Protein AF-A0A2H0QKL6-F1 (afdb_monomer_lite)

Sequence (98 aa):
MKYLFLFLIFASFSSCKQEPASQEDCENWSMLSFQGKPFEARRFKDECSSFQLKYSHSICQKALQELMMKGDLELIQKKFGEPISGCFTSDDLKRFQK

Radius of gyration: 21.63 Å; chains: 1; bounding box: 31×27×78 Å

pLDDT: mean 87.62, std 17.64, range [45.97, 98.5]

Structure (mmCIF, N/CA/C/O backbone):
data_AF-A0A2H0QKL6-F1
#
_entry.id   AF-A0A2H0QKL6-F1
#
loop_
_atom_site.group_PDB
_atom_site.id
_atom_site.type_symbol
_atom_site.label_atom_id
_atom_site.label_alt_id
_atom_site.label_comp_id
_atom_site.label_asym_id
_atom_site.label_entity_id
_atom_site.label_seq_id
_atom_site.pdbx_PDB_ins_code
_atom_site.Cartn_x
_atom_site.Cartn_y
_atom_site.Cartn_z
_atom_site.occupancy
_atom_site.B_iso_or_equiv
_atom_site.auth_seq_id
_atom_site.auth_comp_id
_atom_site.auth_asym_id
_atom_site.auth_atom_id
_atom_site.pdbx_PDB_model_num
ATOM 1 N N . MET A 1 1 ? 9.921 18.351 -62.590 1.00 45.97 1 MET A N 1
ATOM 2 C CA . MET A 1 1 ? 10.348 18.715 -61.221 1.00 45.97 1 MET A CA 1
ATOM 3 C C . MET A 1 1 ? 9.367 18.108 -60.221 1.00 45.97 1 MET A C 1
ATOM 5 O O . MET A 1 1 ? 8.416 18.762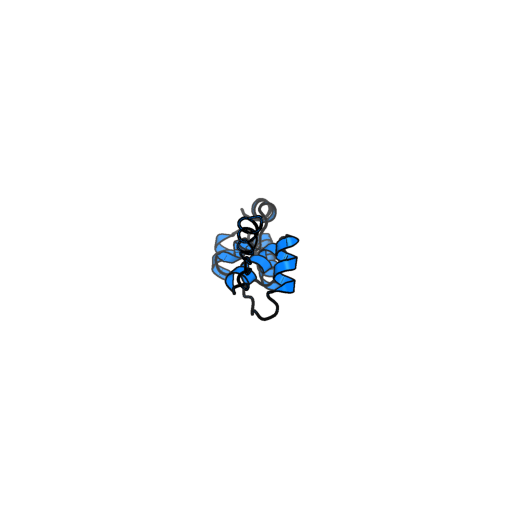 -59.827 1.00 45.97 1 MET A O 1
ATOM 9 N N . LYS A 1 2 ? 9.509 16.809 -59.922 1.00 47.84 2 LYS A N 1
ATOM 10 C CA . LYS A 1 2 ? 8.466 15.984 -59.270 1.00 47.84 2 LYS A CA 1
ATOM 11 C C . LYS A 1 2 ? 8.909 1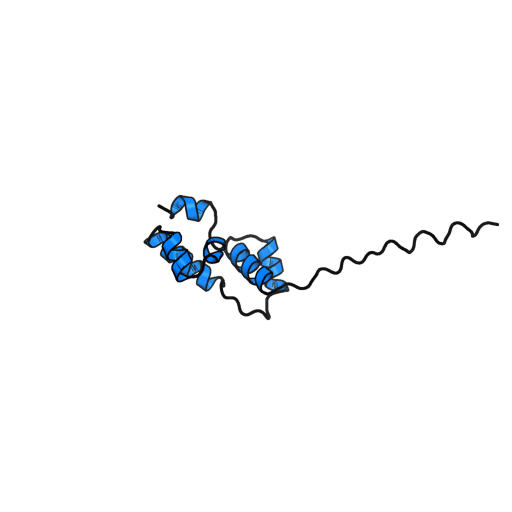5.368 -57.931 1.00 47.84 2 LYS A C 1
ATOM 13 O O . LYS A 1 2 ? 8.235 14.488 -57.420 1.00 47.84 2 LYS A O 1
ATOM 18 N N . TYR A 1 3 ? 10.028 15.832 -57.371 1.00 51.06 3 TYR A N 1
ATOM 19 C CA . TYR A 1 3 ? 10.673 15.219 -56.199 1.00 51.06 3 TYR A CA 1
ATOM 20 C C . TYR A 1 3 ? 10.858 16.178 -55.014 1.00 51.06 3 TYR A C 1
ATOM 22 O O . TYR A 1 3 ? 11.624 15.881 -54.108 1.00 51.06 3 TYR A O 1
ATOM 30 N N . LEU A 1 4 ? 10.170 17.325 -54.994 1.00 47.50 4 LEU A N 1
ATOM 31 C CA . LEU A 1 4 ? 10.300 18.291 -53.892 1.00 47.50 4 LEU A CA 1
ATOM 32 C C . LEU A 1 4 ? 9.317 18.040 -52.730 1.00 47.50 4 LEU A C 1
ATOM 34 O O . LEU A 1 4 ? 9.377 18.731 -51.724 1.00 47.50 4 LEU A O 1
ATOM 38 N N . PHE A 1 5 ? 8.410 17.064 -52.849 1.00 48.72 5 PHE A N 1
ATOM 39 C CA . PHE A 1 5 ? 7.323 16.850 -51.879 1.00 48.72 5 PHE A CA 1
ATOM 40 C C . PHE A 1 5 ? 7.489 15.595 -51.001 1.00 48.72 5 PHE A C 1
ATOM 42 O O . PHE A 1 5 ? 6.574 15.219 -50.278 1.00 48.72 5 PHE A O 1
ATOM 49 N N . LEU A 1 6 ? 8.646 14.926 -51.062 1.00 48.03 6 LEU A N 1
ATOM 50 C CA . LEU A 1 6 ? 8.850 13.585 -50.490 1.00 48.03 6 LEU A CA 1
ATOM 51 C C . LEU A 1 6 ? 9.803 13.551 -49.280 1.00 48.03 6 LEU A C 1
ATOM 53 O O . LEU A 1 6 ? 10.329 12.496 -48.950 1.00 48.03 6 LEU A O 1
ATOM 57 N N . PHE A 1 7 ? 10.022 14.689 -48.610 1.00 48.03 7 PHE A N 1
ATOM 58 C CA . PHE A 1 7 ? 10.960 14.794 -47.477 1.00 48.03 7 PHE A CA 1
ATOM 59 C C . PHE A 1 7 ? 10.329 15.229 -46.139 1.00 48.03 7 PHE A C 1
ATOM 61 O O . PHE A 1 7 ? 11.048 15.444 -45.170 1.00 48.03 7 PHE A O 1
ATOM 68 N N . LEU A 1 8 ? 8.997 15.340 -46.049 1.00 49.00 8 LEU A N 1
ATOM 69 C CA . LEU A 1 8 ? 8.305 15.891 -44.867 1.00 49.00 8 LEU A CA 1
ATOM 70 C C . LEU A 1 8 ? 7.597 14.859 -43.967 1.00 49.00 8 LEU A C 1
ATOM 72 O O . LEU A 1 8 ? 6.945 15.251 -43.007 1.00 49.00 8 LEU A O 1
ATOM 76 N N . ILE A 1 9 ? 7.719 13.553 -44.233 1.00 53.19 9 ILE A N 1
ATOM 77 C CA . ILE A 1 9 ? 6.942 12.517 -43.511 1.00 53.19 9 ILE A CA 1
ATOM 78 C C . ILE A 1 9 ? 7.782 11.751 -42.462 1.00 53.19 9 ILE A C 1
ATOM 80 O O . ILE A 1 9 ? 7.237 11.011 -41.652 1.00 53.19 9 ILE A O 1
ATOM 84 N N . PHE A 1 10 ? 9.103 11.950 -42.397 1.00 49.72 10 PHE A N 1
ATOM 85 C CA . PHE A 1 10 ? 9.979 11.121 -41.548 1.00 49.72 10 PHE A CA 1
ATOM 86 C C . PHE A 1 10 ? 10.258 11.657 -40.129 1.00 49.72 10 PHE A C 1
ATOM 88 O O . PHE A 1 10 ? 10.977 11.011 -39.372 1.00 49.72 10 PHE A O 1
ATOM 95 N N . ALA A 1 11 ? 9.707 12.812 -39.742 1.00 52.25 11 ALA A N 1
ATOM 96 C CA . ALA A 1 11 ? 10.081 13.492 -38.493 1.00 52.25 11 ALA A CA 1
ATOM 97 C C . ALA A 1 11 ? 9.142 13.240 -37.292 1.00 52.25 11 ALA A C 1
ATOM 99 O O . ALA A 1 11 ? 9.343 13.836 -36.238 1.00 52.25 11 ALA A O 1
ATOM 100 N N . SER A 1 12 ? 8.141 12.361 -37.409 1.00 49.41 12 SER A N 1
ATOM 101 C CA . SER A 1 12 ? 7.082 12.217 -36.391 1.00 49.41 12 SER A CA 1
ATOM 102 C C . SER A 1 12 ? 7.133 10.910 -35.594 1.00 49.41 12 SER A C 1
ATOM 104 O O . SER A 1 12 ? 6.104 10.463 -35.095 1.00 49.41 12 SER A O 1
ATOM 106 N N . PHE A 1 13 ? 8.299 10.277 -35.448 1.00 52.31 13 PHE A N 1
ATOM 107 C CA . PHE A 1 13 ? 8.483 9.215 -34.450 1.00 52.31 13 PHE A CA 1
ATOM 108 C C . PHE A 1 13 ? 9.108 9.804 -33.186 1.00 52.31 13 PHE A C 1
ATOM 110 O O . PHE A 1 13 ? 10.236 9.482 -32.812 1.00 52.31 13 PHE A O 1
ATOM 117 N N . SER A 1 14 ? 8.361 10.683 -32.517 1.00 51.53 14 SER A N 1
ATOM 118 C CA . SER A 1 14 ? 8.609 11.012 -31.115 1.00 51.53 14 SER A CA 1
ATOM 119 C C . SER A 1 14 ? 8.364 9.740 -30.307 1.00 51.53 14 SER A C 1
ATOM 121 O O . SER A 1 14 ? 7.243 9.452 -29.894 1.00 51.53 14 SER A O 1
ATOM 123 N N . SER A 1 15 ? 9.404 8.919 -30.168 1.00 49.19 15 SER A N 1
ATOM 124 C CA . SER A 1 15 ? 9.400 7.754 -29.296 1.00 49.19 15 SER A CA 1
ATOM 125 C C . SER A 1 15 ? 9.174 8.251 -27.871 1.00 49.19 15 SER A C 1
ATOM 127 O O . SER A 1 15 ? 10.090 8.777 -27.238 1.00 49.19 15 SER A O 1
ATOM 129 N N . CYS A 1 16 ? 7.933 8.147 -27.391 1.00 54.06 16 CYS A N 1
ATOM 130 C CA . CYS A 1 16 ? 7.613 8.255 -25.975 1.00 54.06 16 CYS A CA 1
ATOM 131 C C . CYS A 1 16 ? 8.338 7.103 -25.272 1.00 54.06 16 CYS A C 1
ATOM 133 O O . CYS A 1 16 ? 7.796 6.007 -25.134 1.00 54.06 16 CYS A O 1
ATOM 135 N N . LYS A 1 17 ? 9.595 7.322 -24.873 1.00 60.75 17 LYS A N 1
ATOM 136 C CA . LYS A 1 17 ? 10.260 6.438 -23.920 1.00 60.75 17 LYS A CA 1
ATOM 137 C C . LYS A 1 17 ? 9.470 6.547 -22.624 1.00 60.75 17 LYS A C 1
ATOM 139 O O . LYS A 1 17 ? 9.450 7.608 -22.011 1.00 60.75 17 LYS A O 1
ATOM 144 N N . GLN A 1 18 ? 8.773 5.476 -22.261 1.00 67.31 18 GLN A N 1
ATOM 145 C CA . GLN A 1 18 ? 8.220 5.349 -20.922 1.00 67.31 18 GLN A CA 1
ATOM 146 C C . GLN A 1 18 ? 9.393 5.396 -19.947 1.00 67.31 18 GLN A C 1
ATOM 148 O O . GLN A 1 18 ? 10.373 4.668 -20.125 1.00 67.31 18 GLN A O 1
ATOM 153 N N . GLU A 1 19 ? 9.331 6.323 -18.996 1.00 77.56 19 GLU A N 1
ATOM 154 C CA . GLU A 1 19 ? 10.335 6.404 -17.944 1.00 77.56 19 GLU A CA 1
ATOM 155 C C . GLU A 1 19 ? 10.290 5.116 -17.109 1.00 77.56 19 GLU A C 1
ATOM 157 O O . GLU A 1 19 ? 9.210 4.545 -16.928 1.00 77.56 19 GLU A O 1
ATOM 162 N N . PRO A 1 20 ? 11.451 4.608 -16.663 1.00 85.81 20 PRO A N 1
ATOM 163 C CA . PRO A 1 20 ? 11.491 3.428 -15.812 1.00 85.81 20 PRO A CA 1
ATOM 164 C C . PRO A 1 20 ? 10.785 3.710 -14.483 1.00 85.81 20 PRO A C 1
ATOM 166 O O . PRO A 1 20 ? 10.881 4.819 -13.959 1.00 85.81 20 PRO A O 1
ATOM 169 N N . ALA A 1 21 ? 10.127 2.690 -13.928 1.00 91.62 21 ALA A N 1
ATOM 170 C CA . ALA A 1 21 ? 9.466 2.789 -12.633 1.00 91.62 21 ALA A CA 1
ATOM 171 C C . ALA A 1 21 ? 10.434 3.264 -11.538 1.00 91.62 21 ALA A C 1
ATOM 173 O O . ALA A 1 21 ? 11.552 2.751 -11.404 1.00 91.62 21 ALA A O 1
ATOM 174 N N . SER A 1 22 ? 9.998 4.239 -10.745 1.00 96.12 22 SER A N 1
ATOM 175 C CA . SER A 1 22 ? 10.709 4.673 -9.546 1.00 96.12 22 SER A CA 1
ATOM 176 C C . SER A 1 22 ? 10.337 3.809 -8.331 1.00 96.12 22 SER A C 1
ATOM 178 O O . SER A 1 22 ? 9.359 3.060 -8.347 1.00 96.12 22 SER A O 1
ATOM 180 N N . GLN A 1 23 ? 11.090 3.939 -7.231 1.00 96.69 23 GLN A N 1
ATOM 181 C CA . GLN A 1 23 ? 10.715 3.313 -5.954 1.00 96.69 23 GLN A CA 1
ATOM 182 C C . GLN A 1 23 ? 9.308 3.754 -5.521 1.00 96.69 23 GLN A C 1
ATOM 184 O O . GLN A 1 23 ? 8.528 2.925 -5.064 1.00 96.69 23 GLN A O 1
ATOM 189 N N . GLU A 1 24 ? 8.980 5.040 -5.665 1.00 96.56 24 GLU A N 1
ATOM 190 C CA . GLU A 1 24 ? 7.683 5.590 -5.264 1.00 96.56 24 GLU A CA 1
ATOM 191 C C . GLU A 1 24 ? 6.536 5.012 -6.101 1.00 96.56 24 GLU A C 1
ATOM 193 O O . GLU A 1 24 ? 5.518 4.603 -5.538 1.00 96.56 24 GLU A O 1
ATOM 198 N N . ASP A 1 25 ? 6.733 4.875 -7.417 1.00 96.88 25 ASP A N 1
ATOM 199 C CA . ASP A 1 25 ? 5.762 4.217 -8.300 1.00 96.88 25 ASP A CA 1
ATOM 200 C C . ASP A 1 25 ? 5.501 2.782 -7.848 1.00 96.88 25 ASP A C 1
ATOM 202 O O . ASP A 1 25 ? 4.352 2.353 -7.752 1.00 96.88 25 ASP A O 1
ATOM 206 N N . CYS A 1 26 ? 6.559 2.050 -7.502 1.00 97.31 26 CYS A N 1
ATOM 207 C CA . CYS A 1 26 ? 6.455 0.668 -7.056 1.00 97.31 26 CYS A CA 1
ATOM 208 C C . CYS A 1 26 ? 5.767 0.514 -5.696 1.00 97.31 26 CYS A C 1
ATOM 210 O O . CYS A 1 26 ? 4.978 -0.418 -5.519 1.00 97.31 26 CYS A O 1
ATOM 212 N N . GLU A 1 27 ? 6.009 1.423 -4.749 1.00 98.06 27 GLU A N 1
ATOM 213 C CA . GLU A 1 27 ? 5.261 1.463 -3.487 1.00 98.06 27 GLU A CA 1
ATOM 214 C C . GLU A 1 27 ? 3.771 1.715 -3.747 1.00 98.06 27 GLU A C 1
ATOM 216 O O . GLU A 1 27 ? 2.911 0.994 -3.235 1.00 98.06 27 GLU A O 1
ATOM 221 N N . ASN A 1 28 ? 3.457 2.697 -4.594 1.00 98.06 28 ASN A N 1
ATOM 222 C CA . ASN A 1 28 ? 2.082 3.044 -4.933 1.00 98.06 28 ASN A CA 1
ATOM 223 C C . ASN A 1 28 ? 1.364 1.898 -5.666 1.00 98.06 28 ASN A C 1
ATOM 225 O O . ASN A 1 28 ? 0.270 1.488 -5.274 1.00 98.06 28 ASN A O 1
ATOM 229 N N . TRP A 1 29 ? 1.986 1.318 -6.694 1.00 98.12 29 TRP A N 1
ATOM 230 C CA . TRP A 1 29 ? 1.404 0.202 -7.435 1.00 98.12 29 TRP A CA 1
ATOM 231 C C . TRP A 1 29 ? 1.273 -1.062 -6.584 1.00 98.12 29 TRP A C 1
ATOM 233 O O . TRP A 1 29 ? 0.303 -1.793 -6.765 1.00 98.12 29 TRP A O 1
ATOM 243 N N . SER A 1 30 ? 2.170 -1.304 -5.621 1.00 98.06 30 SER A N 1
ATOM 244 C CA . SER A 1 30 ? 2.014 -2.386 -4.636 1.00 98.06 30 SER A CA 1
ATOM 245 C C . SER A 1 30 ? 0.733 -2.213 -3.813 1.00 98.06 30 SER A C 1
ATOM 247 O O . SER A 1 30 ? -0.068 -3.145 -3.691 1.00 98.06 30 SER A O 1
ATOM 249 N N . MET A 1 31 ? 0.488 -1.005 -3.297 1.00 98.50 31 MET A N 1
ATOM 250 C CA . MET A 1 31 ? -0.720 -0.700 -2.523 1.00 98.50 31 MET A CA 1
ATOM 251 C C . MET A 1 31 ? -1.994 -0.795 -3.373 1.00 98.50 31 MET A C 1
ATOM 253 O O . MET A 1 31 ? -2.973 -1.417 -2.961 1.00 98.50 31 MET A O 1
ATOM 257 N N . LEU A 1 32 ? -1.978 -0.259 -4.595 1.00 98.31 32 LEU A N 1
ATOM 258 C CA . LEU A 1 32 ? -3.108 -0.350 -5.530 1.00 98.31 32 LEU A CA 1
ATOM 259 C C . LEU A 1 32 ? -3.354 -1.790 -6.000 1.00 98.31 32 LEU A C 1
ATOM 261 O O . LEU A 1 32 ? -4.503 -2.210 -6.158 1.00 98.31 32 LEU A O 1
ATOM 265 N N . SER A 1 33 ? -2.296 -2.585 -6.153 1.00 98.00 33 SER A N 1
ATOM 266 C CA . SER A 1 33 ? -2.408 -4.018 -6.409 1.00 98.00 33 SER A CA 1
ATOM 267 C C . SER A 1 33 ? -3.102 -4.735 -5.252 1.00 98.00 33 SER A C 1
ATOM 269 O O . SER A 1 33 ? -3.923 -5.614 -5.507 1.00 98.00 33 SER A O 1
ATOM 271 N N . PHE A 1 34 ? -2.810 -4.372 -3.997 1.00 98.19 34 PHE A N 1
ATOM 272 C CA . PHE A 1 34 ? -3.503 -4.922 -2.825 1.00 98.19 34 PHE A CA 1
ATOM 273 C C . PHE A 1 34 ? -4.995 -4.551 -2.814 1.00 98.19 34 PHE A C 1
ATOM 275 O O . PHE A 1 34 ? -5.829 -5.395 -2.499 1.00 98.19 34 PHE A O 1
ATOM 282 N N . GLN A 1 35 ? -5.352 -3.344 -3.262 1.00 97.88 35 GLN A N 1
ATOM 283 C CA . GLN A 1 35 ? -6.753 -2.952 -3.480 1.00 97.88 35 GLN A CA 1
ATOM 284 C C . GLN A 1 35 ? -7.444 -3.710 -4.636 1.00 97.88 35 GLN A C 1
ATOM 286 O O . GLN A 1 35 ? -8.630 -3.497 -4.892 1.00 97.88 35 GLN A O 1
ATOM 291 N N . GLY A 1 36 ? -6.721 -4.551 -5.382 1.00 96.81 36 GLY A N 1
ATOM 292 C CA . GLY A 1 36 ? -7.256 -5.298 -6.519 1.00 96.81 36 GLY A CA 1
ATOM 293 C C . GLY A 1 36 ? -7.330 -4.500 -7.823 1.00 96.81 36 GLY A C 1
ATOM 294 O O . GLY A 1 36 ? -8.130 -4.841 -8.697 1.00 96.81 36 GLY A O 1
ATOM 295 N N . LYS A 1 37 ? -6.526 -3.438 -7.987 1.00 97.50 37 LYS A N 1
ATOM 296 C CA . LYS A 1 37 ? -6.477 -2.663 -9.237 1.00 97.50 37 LYS A CA 1
ATOM 297 C C . LYS A 1 37 ? -5.638 -3.398 -10.300 1.00 97.50 37 LYS A C 1
ATOM 299 O O . LYS A 1 37 ? -4.436 -3.580 -10.110 1.00 97.50 37 LYS A O 1
ATOM 304 N N . PRO A 1 38 ? -6.236 -3.851 -11.420 1.00 96.44 38 PRO A N 1
ATOM 305 C CA . PRO A 1 38 ? -5.579 -4.797 -12.326 1.00 96.44 38 PRO A CA 1
ATOM 306 C C . PRO A 1 38 ? -4.464 -4.176 -13.175 1.00 96.44 38 PRO A C 1
ATOM 308 O O . PRO A 1 38 ? -3.519 -4.875 -13.541 1.00 96.44 38 PRO A O 1
ATOM 311 N N . PHE A 1 39 ? -4.568 -2.889 -13.515 1.00 96.06 39 PHE A N 1
ATOM 312 C CA . PHE A 1 39 ? -3.563 -2.210 -14.333 1.00 96.06 39 PHE A CA 1
ATOM 313 C C . PHE A 1 39 ? -2.265 -2.009 -13.542 1.00 96.06 39 PHE A C 1
ATOM 315 O O . PHE A 1 39 ? -1.185 -2.379 -13.999 1.00 96.06 39 PHE A O 1
ATOM 322 N N . GLU A 1 40 ? -2.390 -1.510 -12.320 1.00 96.81 40 GLU A N 1
ATOM 323 C CA . GLU A 1 40 ? -1.297 -1.264 -11.390 1.00 96.81 40 GLU A CA 1
ATOM 324 C C . GLU A 1 40 ? -0.698 -2.575 -10.889 1.00 96.81 40 GLU A C 1
ATOM 326 O O . GLU A 1 40 ? 0.518 -2.691 -10.826 1.00 96.81 40 GLU A O 1
ATOM 331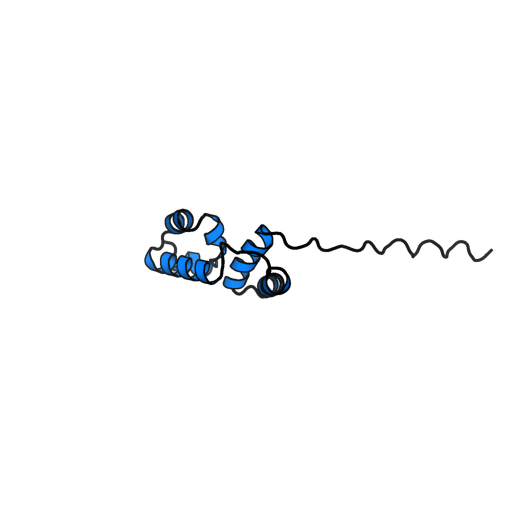 N N . ALA A 1 41 ? -1.516 -3.606 -10.653 1.00 96.62 41 ALA A N 1
ATOM 332 C CA . ALA A 1 41 ? -1.019 -4.948 -10.348 1.00 96.62 41 ALA A CA 1
ATOM 333 C C . ALA A 1 41 ? -0.125 -5.511 -11.462 1.00 96.62 41 ALA A C 1
ATOM 335 O O . ALA A 1 41 ? 0.889 -6.153 -11.183 1.00 96.62 41 ALA A O 1
ATOM 336 N N . ARG A 1 42 ? -0.477 -5.263 -12.733 1.00 96.94 42 ARG A N 1
ATOM 337 C CA . ARG A 1 42 ? 0.359 -5.666 -13.869 1.00 96.94 42 ARG A CA 1
ATOM 338 C C . ARG A 1 42 ? 1.671 -4.883 -13.888 1.00 96.94 42 ARG A C 1
ATOM 340 O O . ARG A 1 42 ? 2.723 -5.508 -13.914 1.00 96.94 42 ARG A O 1
ATOM 347 N N . ARG A 1 43 ? 1.612 -3.550 -13.808 1.00 95.50 43 ARG A N 1
ATOM 348 C CA . ARG A 1 43 ? 2.804 -2.681 -13.754 1.00 95.50 43 ARG A CA 1
ATOM 349 C C . ARG A 1 43 ? 3.746 -3.073 -12.618 1.00 95.50 43 ARG A C 1
ATOM 351 O O . ARG A 1 43 ? 4.931 -3.282 -12.836 1.00 95.50 43 ARG A O 1
ATOM 358 N N . PHE A 1 44 ? 3.192 -3.270 -11.428 1.00 96.50 44 PHE A N 1
ATOM 359 C CA . PHE A 1 44 ? 3.921 -3.724 -10.255 1.00 96.50 44 PHE A CA 1
ATOM 360 C C . PHE A 1 44 ? 4.652 -5.049 -10.503 1.00 96.50 44 PHE A C 1
ATOM 362 O O . PHE A 1 44 ? 5.845 -5.172 -10.235 1.00 96.50 44 PHE A O 1
ATOM 369 N N . LYS A 1 45 ? 3.952 -6.043 -11.057 1.00 95.62 45 LYS A N 1
ATOM 370 C CA . LYS A 1 45 ? 4.539 -7.350 -11.361 1.00 95.62 45 LYS A CA 1
ATOM 371 C C . LYS A 1 45 ? 5.661 -7.262 -12.399 1.00 95.62 45 LYS A C 1
ATOM 373 O O . LYS A 1 45 ? 6.663 -7.959 -12.254 1.00 95.62 45 LYS A O 1
ATOM 378 N N . ASP A 1 46 ? 5.464 -6.456 -13.435 1.00 95.50 46 ASP A N 1
ATOM 379 C CA . ASP A 1 46 ? 6.349 -6.420 -14.598 1.00 95.50 46 ASP A CA 1
ATOM 380 C C . ASP A 1 46 ? 7.595 -5.549 -14.353 1.00 95.50 46 ASP A C 1
ATOM 382 O O . ASP A 1 46 ? 8.658 -5.838 -14.901 1.00 95.50 46 ASP A O 1
ATOM 386 N N . GLU A 1 47 ? 7.488 -4.510 -13.517 1.00 95.75 47 GLU A N 1
ATOM 387 C CA . GLU A 1 47 ? 8.514 -3.460 -13.407 1.00 95.75 47 GLU A CA 1
ATOM 388 C C . GLU A 1 47 ? 9.152 -3.347 -12.014 1.00 95.75 47 GLU A C 1
ATOM 390 O O . GLU A 1 47 ? 10.237 -2.783 -11.890 1.00 95.75 47 GLU A O 1
ATOM 395 N N . CYS A 1 48 ? 8.537 -3.908 -10.964 1.00 95.81 48 CYS A N 1
ATOM 396 C CA . CYS A 1 48 ? 8.970 -3.658 -9.584 1.00 95.81 48 CYS A CA 1
ATO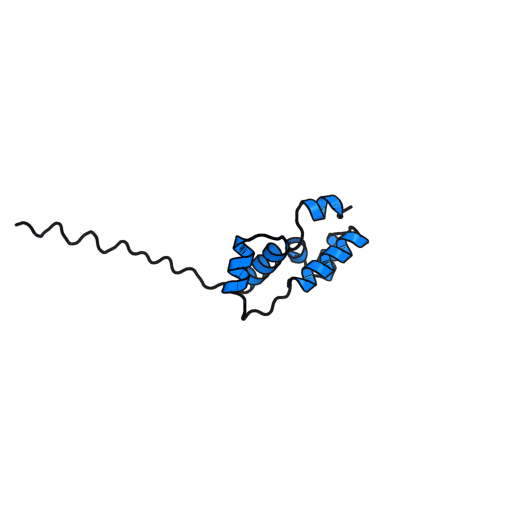M 397 C C . CYS A 1 48 ? 9.728 -4.809 -8.910 1.00 95.81 48 CYS A C 1
ATOM 399 O O . CYS A 1 48 ? 10.008 -4.741 -7.713 1.00 95.81 48 CYS A O 1
ATOM 401 N N . SER A 1 49 ? 10.098 -5.865 -9.644 1.00 93.31 49 SER A N 1
ATOM 402 C CA . SER A 1 49 ? 10.707 -7.073 -9.061 1.00 93.31 49 SER A CA 1
ATOM 403 C C . SER A 1 49 ? 12.046 -6.837 -8.350 1.00 93.31 49 SER A C 1
ATOM 405 O O . SER A 1 49 ? 12.436 -7.641 -7.508 1.00 93.31 49 SER A O 1
ATOM 407 N N . SER A 1 50 ? 12.772 -5.770 -8.699 1.00 93.81 50 SER A N 1
ATOM 408 C CA . SER A 1 50 ? 14.064 -5.413 -8.095 1.00 93.81 50 SER A CA 1
ATOM 409 C C . SER A 1 50 ? 13.957 -4.488 -6.882 1.00 93.81 50 SER A C 1
ATOM 411 O O . SER A 1 50 ? 14.965 -4.258 -6.216 1.00 93.81 50 SER A O 1
ATOM 413 N N . PHE A 1 51 ? 12.779 -3.928 -6.604 1.00 95.31 51 PHE A N 1
ATOM 414 C CA . PHE A 1 51 ? 12.606 -2.953 -5.532 1.00 95.31 51 PHE A CA 1
ATOM 415 C C . PHE A 1 51 ? 12.259 -3.645 -4.216 1.00 95.31 51 PHE A C 1
ATOM 417 O O . PHE A 1 51 ? 11.448 -4.570 -4.159 1.00 95.31 51 PHE A O 1
ATOM 424 N N . GLN A 1 52 ? 12.860 -3.168 -3.128 1.00 95.75 52 GLN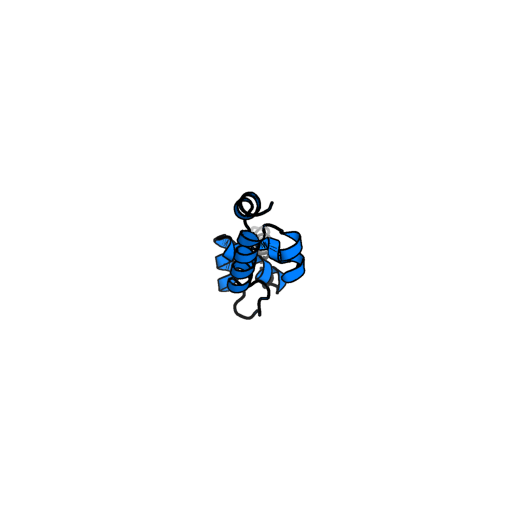 A N 1
ATOM 425 C CA . GLN A 1 52 ? 12.472 -3.583 -1.789 1.00 95.75 52 GLN A CA 1
ATOM 426 C C . GLN A 1 52 ? 11.329 -2.691 -1.314 1.00 95.75 52 GLN A C 1
ATOM 428 O O . GLN A 1 52 ? 11.503 -1.486 -1.165 1.00 95.75 52 GLN A O 1
ATOM 433 N N . LEU A 1 53 ? 10.166 -3.288 -1.075 1.00 96.69 53 LEU A N 1
ATOM 434 C CA . LEU A 1 53 ? 8.938 -2.542 -0.814 1.00 96.69 53 LEU A CA 1
ATOM 435 C C . LEU A 1 53 ? 8.664 -2.436 0.676 1.00 96.69 53 LEU A C 1
ATOM 437 O O . LEU A 1 53 ? 8.613 -3.446 1.390 1.00 96.69 53 LEU A O 1
ATOM 441 N N . LYS A 1 54 ? 8.397 -1.219 1.130 1.00 97.06 54 LYS A N 1
ATOM 442 C CA . LYS A 1 54 ? 7.888 -0.950 2.470 1.00 97.06 54 LYS A CA 1
ATOM 443 C C . LYS A 1 54 ? 6.410 -1.324 2.572 1.00 97.06 54 LYS A C 1
ATOM 445 O O . LYS A 1 54 ? 6.011 -1.968 3.543 1.00 97.06 54 LYS A O 1
ATOM 450 N N . TYR A 1 55 ? 5.607 -0.989 1.566 1.00 97.50 55 TYR A N 1
ATOM 451 C CA . TYR A 1 55 ? 4.158 -1.200 1.532 1.00 97.50 55 TYR A CA 1
ATOM 452 C C . TYR A 1 55 ? 3.789 -2.454 0.734 1.00 97.50 55 TYR A C 1
ATOM 454 O O . TYR A 1 55 ? 2.973 -2.438 -0.186 1.00 97.50 55 TYR A O 1
ATOM 462 N N . SER A 1 56 ? 4.414 -3.577 1.094 1.00 96.81 56 SER A N 1
ATOM 463 C CA . SER A 1 56 ? 4.099 -4.882 0.504 1.00 96.81 56 SER A CA 1
ATOM 464 C C . SER A 1 56 ? 2.679 -5.347 0.850 1.00 96.81 56 SER A C 1
ATOM 466 O O . SER A 1 56 ? 2.109 -4.950 1.870 1.00 96.81 56 SER A O 1
ATOM 468 N N . HIS A 1 57 ? 2.155 -6.302 0.078 1.00 96.56 57 HIS A N 1
ATOM 469 C CA . HIS A 1 57 ? 0.872 -6.962 0.350 1.00 96.56 57 HIS A CA 1
ATOM 470 C C . HIS A 1 57 ? 0.744 -7.443 1.809 1.00 96.56 57 HIS A C 1
ATOM 472 O O . HIS A 1 57 ? -0.299 -7.290 2.439 1.00 96.56 57 HIS A O 1
ATOM 478 N N . SER A 1 58 ? 1.824 -7.989 2.382 1.00 97.81 58 SER A N 1
ATOM 479 C CA . SER A 1 58 ? 1.836 -8.459 3.774 1.00 97.81 58 SER A CA 1
ATOM 480 C C . SER A 1 58 ? 1.689 -7.325 4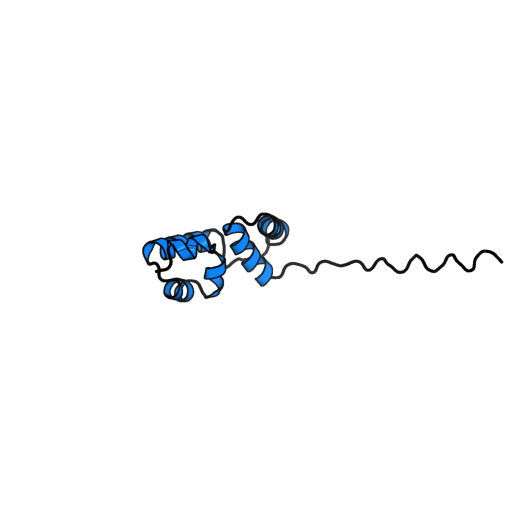.797 1.00 97.81 58 SER A C 1
ATOM 482 O O . SER A 1 58 ? 1.048 -7.503 5.833 1.00 97.81 58 SER A O 1
ATOM 484 N N . ILE A 1 59 ? 2.264 -6.154 4.506 1.00 98.19 59 ILE A N 1
ATOM 485 C CA . ILE A 1 59 ? 2.176 -4.966 5.356 1.00 98.19 59 ILE A CA 1
ATOM 486 C C . ILE A 1 59 ? 0.789 -4.339 5.231 1.00 98.19 59 ILE A C 1
ATOM 488 O O . ILE A 1 59 ? 0.166 -4.083 6.260 1.00 98.19 59 ILE A O 1
ATOM 492 N N . CYS A 1 60 ? 0.262 -4.202 4.010 1.00 98.19 60 CYS A N 1
ATOM 493 C CA . CYS A 1 60 ? -1.114 -3.764 3.782 1.00 98.19 60 CYS A CA 1
ATOM 494 C C . CYS A 1 60 ? -2.128 -4.659 4.512 1.00 98.19 60 CYS A C 1
ATOM 496 O O . CYS A 1 60 ? -3.008 -4.155 5.208 1.00 98.19 60 CYS A O 1
ATOM 498 N N . GLN A 1 61 ? -1.966 -5.985 4.448 1.00 98.38 61 GLN A N 1
ATOM 499 C CA . GLN A 1 61 ? -2.843 -6.927 5.146 1.00 98.38 61 GLN A CA 1
ATOM 500 C C . GLN A 1 61 ? -2.794 -6.755 6.671 1.00 98.38 61 GLN A C 1
ATOM 502 O O . GLN A 1 61 ? -3.840 -6.744 7.319 1.00 98.38 61 GLN A O 1
ATOM 507 N N . LYS A 1 62 ? -1.600 -6.598 7.256 1.00 98.25 62 LYS A N 1
ATOM 508 C CA . LYS A 1 62 ? -1.451 -6.342 8.700 1.00 98.25 62 LYS A CA 1
ATOM 509 C C . LYS A 1 62 ? -2.092 -5.015 9.105 1.00 98.25 62 LYS A C 1
ATOM 511 O O . LYS A 1 62 ? -2.790 -4.958 10.113 1.00 98.25 62 LYS A O 1
ATOM 516 N N . ALA A 1 63 ? -1.879 -3.966 8.315 1.00 97.94 63 ALA A N 1
ATOM 517 C CA . ALA A 1 63 ? -2.451 -2.654 8.580 1.00 97.94 63 ALA A CA 1
ATOM 518 C C . ALA A 1 63 ? -3.986 -2.675 8.482 1.00 97.94 63 ALA A C 1
ATOM 520 O O . ALA A 1 63 ? -4.649 -2.114 9.351 1.00 97.94 63 ALA A O 1
ATOM 521 N N . LEU A 1 64 ? -4.550 -3.394 7.503 1.00 97.94 64 LEU A N 1
ATOM 522 C CA . LEU A 1 64 ? -5.998 -3.572 7.366 1.00 97.94 64 LEU A CA 1
ATOM 523 C C . LEU A 1 64 ? -6.579 -4.326 8.565 1.00 97.94 64 LEU A C 1
ATOM 525 O O . LEU A 1 64 ? -7.582 -3.900 9.125 1.00 97.94 64 LEU A O 1
ATOM 529 N N . GLN A 1 65 ? -5.930 -5.404 9.013 1.00 97.75 65 GLN A N 1
ATOM 530 C CA . GLN A 1 65 ? -6.358 -6.130 10.213 1.00 97.75 65 GLN A CA 1
ATOM 531 C C . GLN A 1 65 ? -6.371 -5.230 11.453 1.00 97.75 65 GLN A C 1
ATOM 533 O O . GLN A 1 65 ? -7.310 -5.283 12.246 1.00 97.75 65 GLN A O 1
ATOM 538 N N . GLU A 1 66 ? -5.360 -4.378 11.632 1.00 97.19 66 GLU A N 1
ATOM 539 C CA . GLU A 1 66 ? -5.359 -3.427 12.745 1.00 97.19 66 GLU A CA 1
ATOM 540 C C . GLU A 1 66 ? -6.429 -2.345 12.602 1.00 97.19 66 GLU A C 1
ATOM 542 O O . GLU A 1 66 ? -7.055 -2.005 13.608 1.00 97.19 66 GLU A O 1
ATOM 547 N N . LEU A 1 67 ? -6.685 -1.856 11.385 1.00 96.69 67 LEU A N 1
ATOM 548 C CA . LEU A 1 67 ? -7.785 -0.932 11.120 1.00 96.69 67 LEU A CA 1
ATOM 549 C C . LEU A 1 67 ? -9.131 -1.577 11.480 1.00 96.69 67 LEU A C 1
ATOM 551 O O . LEU A 1 67 ? -9.922 -0.966 12.187 1.00 96.69 67 LEU A O 1
ATOM 555 N N . MET A 1 68 ? -9.360 -2.836 11.099 1.00 96.44 68 MET A N 1
ATOM 556 C CA . MET A 1 68 ? -10.574 -3.587 11.448 1.00 96.44 68 MET A CA 1
ATOM 557 C C . MET A 1 68 ? -10.763 -3.755 12.962 1.00 96.44 68 MET A C 1
ATOM 559 O O . MET A 1 68 ? -11.894 -3.753 13.444 1.00 96.44 68 MET A O 1
ATOM 563 N N . MET A 1 69 ? -9.673 -3.921 13.719 1.00 95.00 69 MET A N 1
ATOM 564 C CA . MET A 1 69 ? -9.730 -4.124 15.172 1.00 95.00 69 MET A CA 1
ATOM 565 C C . MET A 1 69 ? -9.887 -2.817 15.953 1.00 95.00 69 MET A C 1
ATOM 567 O O . MET A 1 69 ? -10.638 -2.766 16.926 1.00 95.00 69 MET A O 1
ATOM 571 N N . LYS A 1 70 ? -9.140 -1.778 15.569 1.00 93.38 70 LYS A N 1
ATOM 572 C CA . LYS A 1 70 ? -9.025 -0.534 16.344 1.00 93.38 70 LYS A CA 1
ATOM 573 C C . LYS A 1 70 ? -9.931 0.572 15.813 1.00 93.38 70 LYS A C 1
ATOM 575 O O . LYS A 1 70 ? -10.458 1.346 16.602 1.00 93.38 70 LYS A O 1
ATOM 580 N N . GLY A 1 71 ? -10.121 0.623 14.498 1.00 91.12 71 GLY A N 1
ATOM 581 C CA . GLY A 1 71 ? -10.922 1.623 13.795 1.00 91.12 71 GLY A CA 1
ATOM 582 C C . GLY A 1 71 ? -10.340 3.034 13.761 1.00 91.12 71 GLY A C 1
ATOM 583 O O . GLY A 1 71 ? -11.039 3.965 13.385 1.00 91.12 71 GLY A O 1
ATOM 584 N N . ASP A 1 72 ? -9.072 3.194 14.137 1.00 94.44 72 ASP A N 1
ATOM 585 C CA . ASP A 1 72 ? -8.388 4.484 14.203 1.00 94.44 72 ASP A CA 1
ATOM 586 C C . ASP A 1 72 ? -7.311 4.566 13.114 1.00 94.44 72 ASP A C 1
ATOM 588 O O . ASP A 1 72 ? -6.218 4.012 13.262 1.00 94.44 72 ASP A O 1
ATOM 592 N N . LEU A 1 73 ? -7.637 5.242 12.009 1.00 95.19 73 LEU A N 1
ATOM 593 C CA . LEU A 1 73 ? -6.730 5.415 10.874 1.00 95.19 73 LEU A CA 1
ATOM 594 C C . LEU A 1 73 ? -5.466 6.199 11.249 1.00 95.19 73 LEU A C 1
ATOM 596 O O . LEU A 1 73 ? -4.388 5.859 10.761 1.00 95.19 73 LEU A O 1
ATOM 600 N N . GLU A 1 74 ? -5.572 7.200 12.125 1.00 95.38 74 GLU A N 1
ATOM 601 C CA . GLU A 1 74 ? -4.439 8.038 12.532 1.00 95.38 74 GLU A CA 1
ATOM 602 C C . GLU A 1 74 ? -3.406 7.195 13.290 1.00 95.38 74 GLU A C 1
ATOM 604 O O . GLU A 1 74 ? -2.203 7.246 13.010 1.00 95.38 74 GLU A O 1
ATOM 609 N N . LEU A 1 75 ? -3.871 6.318 14.183 1.00 95.19 75 LEU A N 1
ATOM 610 C CA . LEU A 1 75 ? -3.008 5.363 14.873 1.00 95.19 75 LEU A CA 1
ATOM 611 C C . LEU A 1 75 ? -2.326 4.392 13.896 1.00 95.19 75 LEU A C 1
ATOM 613 O O . LEU A 1 75 ? -1.145 4.071 14.071 1.00 95.19 75 LEU A O 1
ATOM 617 N N . ILE A 1 76 ? -3.043 3.919 12.869 1.00 96.44 76 ILE A N 1
ATOM 618 C CA . ILE A 1 76 ? -2.461 3.043 11.839 1.00 96.44 76 ILE A CA 1
ATOM 619 C C . ILE A 1 76 ? -1.387 3.796 11.043 1.00 96.44 76 ILE A C 1
ATOM 621 O O . ILE A 1 76 ? -0.277 3.283 10.883 1.00 96.44 76 ILE A O 1
ATOM 625 N N . GLN A 1 77 ? -1.662 5.026 10.610 1.00 96.75 77 GLN A N 1
ATOM 626 C CA . GLN A 1 77 ? -0.702 5.873 9.895 1.00 96.75 77 GLN A CA 1
ATOM 627 C C . GLN A 1 77 ? 0.530 6.185 10.744 1.00 96.75 77 GLN A C 1
ATOM 629 O O . GLN A 1 77 ? 1.654 6.082 10.259 1.00 96.75 77 GLN A O 1
ATOM 634 N N . LYS A 1 78 ? 0.361 6.455 12.040 1.00 97.06 78 LYS A N 1
ATOM 635 C CA . LYS A 1 78 ? 1.486 6.662 12.960 1.00 97.06 78 LYS A CA 1
ATOM 636 C C . LYS A 1 78 ? 2.365 5.416 13.103 1.00 97.06 78 LYS A C 1
ATOM 638 O O . LYS A 1 78 ? 3.575 5.535 13.287 1.00 97.06 78 LYS A O 1
ATOM 643 N N . LYS A 1 79 ? 1.774 4.220 13.024 1.00 96.81 79 LYS A N 1
ATOM 644 C CA . LYS A 1 79 ? 2.488 2.945 13.185 1.00 96.81 79 LYS A CA 1
ATOM 645 C C . LYS A 1 79 ? 3.199 2.480 11.912 1.00 96.81 79 LYS A C 1
ATOM 647 O O . LYS A 1 79 ? 4.325 1.997 11.994 1.00 96.81 79 LYS A O 1
ATOM 652 N N . PHE A 1 80 ? 2.546 2.585 10.758 1.00 96.69 80 PHE A N 1
ATOM 653 C CA . PHE A 1 80 ? 3.050 2.048 9.485 1.00 96.69 80 PHE A CA 1
ATOM 654 C C . PHE A 1 80 ? 3.580 3.138 8.526 1.00 96.69 80 PHE A C 1
ATOM 656 O O . PHE A 1 80 ? 4.206 2.832 7.508 1.00 96.69 80 PHE A O 1
ATOM 663 N N . GLY A 1 81 ? 3.403 4.412 8.879 1.00 97.00 81 GLY A N 1
ATOM 664 C CA . GLY A 1 81 ? 3.694 5.588 8.059 1.00 97.00 81 GLY A CA 1
ATOM 665 C C . GLY A 1 81 ? 2.463 6.064 7.288 1.00 97.00 81 GLY A C 1
ATOM 666 O O . GLY A 1 81 ? 1.635 5.250 6.889 1.00 97.00 81 GLY A O 1
ATOM 667 N N . GLU A 1 82 ? 2.369 7.372 7.039 1.00 96.25 82 GLU A N 1
ATOM 668 C CA . GLU A 1 82 ? 1.195 8.005 6.415 1.00 96.25 82 GLU A CA 1
ATOM 669 C C . GLU A 1 82 ? 0.716 7.354 5.104 1.00 96.25 82 GLU A C 1
ATOM 671 O O . GLU A 1 82 ? -0.494 7.142 4.993 1.00 96.25 82 GLU A O 1
ATOM 676 N N . PRO A 1 83 ? 1.597 6.938 4.163 1.00 97.38 83 PRO A N 1
ATOM 677 C CA . PRO A 1 83 ? 1.164 6.313 2.912 1.00 97.38 83 PRO A CA 1
ATOM 678 C C . PRO A 1 83 ? 0.397 4.996 3.073 1.00 97.38 83 PRO A C 1
ATOM 680 O O . PRO A 1 83 ? -0.246 4.572 2.121 1.00 97.38 83 PRO A O 1
ATOM 683 N N . ILE A 1 84 ? 0.410 4.353 4.252 1.00 97.75 84 ILE A N 1
ATOM 684 C CA . ILE A 1 84 ? -0.296 3.079 4.481 1.00 97.75 84 ILE A CA 1
ATOM 685 C C . ILE A 1 84 ? -1.803 3.175 4.218 1.00 97.75 84 ILE A C 1
ATOM 687 O O . ILE A 1 84 ? -2.435 2.169 3.904 1.00 97.75 84 ILE A O 1
ATOM 691 N N . SER A 1 85 ? -2.386 4.373 4.318 1.00 96.62 85 SER A N 1
ATOM 692 C CA . SER A 1 85 ? -3.786 4.600 3.951 1.00 96.62 85 SER A CA 1
ATOM 693 C C . SER A 1 85 ? -4.058 4.265 2.482 1.00 96.62 85 SER A C 1
ATOM 695 O O . SER A 1 85 ? -5.166 3.854 2.151 1.00 96.62 85 SER A O 1
ATOM 697 N N . GLY A 1 86 ? -3.036 4.342 1.624 1.00 97.31 86 GLY A N 1
ATOM 698 C CA . GLY A 1 86 ? -3.079 3.904 0.234 1.00 97.31 86 GLY A CA 1
ATOM 699 C C . GLY A 1 86 ? -3.318 2.404 0.060 1.00 97.31 86 GLY A C 1
ATOM 700 O O . GLY A 1 86 ? -3.701 1.987 -1.025 1.00 97.31 86 GLY A O 1
ATOM 701 N N . CYS A 1 87 ? -3.167 1.572 1.094 1.00 97.88 87 CYS A N 1
ATOM 702 C CA . CYS A 1 87 ? -3.568 0.164 1.035 1.00 97.88 87 CYS A CA 1
ATOM 703 C C . CYS A 1 87 ? -5.094 -0.029 1.114 1.00 97.88 87 CYS A C 1
ATOM 705 O O . CYS A 1 87 ? -5.582 -1.110 0.795 1.00 97.88 87 CYS A O 1
ATOM 707 N N . PHE A 1 88 ? -5.854 0.961 1.586 1.00 97.62 88 PHE A N 1
ATOM 708 C CA . PHE A 1 88 ? -7.269 0.788 1.914 1.00 97.62 88 PHE A CA 1
ATOM 709 C C . PHE A 1 88 ? -8.166 1.351 0.818 1.00 97.62 88 PHE A C 1
ATOM 711 O O . PHE A 1 88 ? -7.931 2.438 0.289 1.00 97.62 88 PHE A O 1
ATOM 718 N N . THR A 1 89 ? -9.230 0.622 0.492 1.00 97.19 89 THR A N 1
ATOM 719 C CA . THR A 1 89 ? -10.278 1.155 -0.379 1.00 97.19 89 THR A CA 1
ATOM 720 C C . THR A 1 89 ? -11.159 2.137 0.391 1.00 97.19 89 THR A C 1
ATOM 722 O O . THR A 1 89 ? -11.210 2.138 1.622 1.00 97.19 89 THR A O 1
ATOM 725 N N . SER A 1 90 ? -11.919 2.960 -0.331 1.00 95.75 90 SER A N 1
ATOM 726 C CA . SER A 1 90 ? -12.903 3.843 0.301 1.00 95.75 90 SER A CA 1
ATOM 727 C C . SER A 1 90 ? -13.955 3.071 1.104 1.00 95.75 90 SER A C 1
ATOM 729 O O . SER A 1 90 ? -14.459 3.593 2.096 1.00 95.75 90 SER A O 1
ATOM 731 N N . ASP A 1 91 ? -14.273 1.836 0.717 1.00 96.50 91 ASP A N 1
ATOM 732 C CA . ASP A 1 91 ? -15.240 1.005 1.429 1.00 96.50 91 ASP A CA 1
ATOM 733 C C . ASP A 1 91 ? -14.642 0.359 2.685 1.00 96.50 91 ASP A C 1
ATOM 735 O O . ASP A 1 91 ? -15.342 0.266 3.694 1.00 96.50 91 ASP A O 1
ATOM 739 N N . ASP A 1 92 ? -13.350 0.008 2.684 1.00 96.19 92 ASP A N 1
ATOM 740 C CA . ASP A 1 92 ? -12.642 -0.403 3.906 1.00 96.19 92 ASP A CA 1
ATOM 741 C C . ASP A 1 92 ? -12.665 0.721 4.943 1.00 96.19 92 ASP A C 1
ATOM 743 O O . ASP A 1 92 ? -13.018 0.497 6.103 1.00 96.19 92 ASP A O 1
ATOM 747 N N . LEU A 1 93 ? -12.346 1.945 4.508 1.00 96.19 93 LEU A N 1
ATOM 748 C CA . LEU A 1 93 ? -12.357 3.121 5.373 1.00 96.19 93 LEU A CA 1
ATOM 749 C C . LEU A 1 93 ? -13.761 3.374 5.927 1.00 96.19 93 LEU A C 1
ATOM 751 O O . LEU A 1 93 ? -13.924 3.432 7.137 1.00 96.19 93 LEU A O 1
ATOM 755 N N . LYS A 1 94 ? -14.803 3.406 5.089 1.00 95.50 94 LYS A N 1
ATOM 756 C CA . LYS A 1 94 ? -16.190 3.576 5.571 1.00 95.50 94 LYS A CA 1
ATOM 757 C C . LYS A 1 94 ? -16.630 2.493 6.557 1.00 95.50 94 LYS A C 1
ATOM 759 O O . LYS A 1 94 ? -17.476 2.752 7.408 1.00 95.50 94 LYS A O 1
ATOM 764 N N . ARG A 1 95 ? -16.142 1.261 6.391 1.00 95.31 95 ARG A N 1
ATOM 765 C CA . ARG A 1 95 ? -16.581 0.116 7.194 1.00 95.31 95 ARG A CA 1
ATOM 766 C C . ARG A 1 95 ? -15.870 0.034 8.537 1.00 95.31 95 ARG A C 1
ATOM 768 O O . ARG A 1 95 ? -16.471 -0.429 9.506 1.00 95.31 95 ARG A O 1
ATOM 775 N N . PHE A 1 96 ? -14.596 0.406 8.573 1.00 94.38 96 PHE A N 1
ATOM 776 C CA . PHE A 1 96 ? -13.736 0.145 9.721 1.00 94.38 96 PHE A CA 1
ATOM 777 C C . PHE A 1 96 ? -13.250 1.411 10.421 1.00 94.38 96 PHE A C 1
ATOM 779 O O . PHE A 1 96 ? -13.004 1.344 11.621 1.00 94.38 96 PHE A O 1
ATOM 786 N N . GLN A 1 97 ? -13.147 2.546 9.728 1.00 87.44 97 GLN A N 1
ATOM 787 C CA . GLN A 1 97 ? -12.806 3.824 10.349 1.00 87.44 97 GLN A CA 1
ATOM 788 C C . GLN A 1 97 ? -14.008 4.341 11.149 1.00 87.44 97 GLN A C 1
ATOM 790 O O . GLN A 1 97 ? -15.108 4.463 10.607 1.00 87.44 97 GLN A O 1
ATOM 795 N N . LYS A 1 98 ? -13.797 4.592 12.442 1.00 74.25 98 LYS A N 1
ATOM 796 C CA . LYS A 1 98 ? -14.816 5.110 13.364 1.00 74.25 98 LYS A CA 1
ATOM 797 C C . LYS A 1 98 ? -14.713 6.617 13.538 1.00 74.25 98 LYS A C 1
ATOM 799 O O . LYS A 1 98 ? -13.584 7.142 13.428 1.00 74.25 98 LYS A O 1
#

Foldseek 3Di:
DPPPPPPPPPPPPPPPPDDADDLVLLQLLQLVVLVVNVVSVVCNVPRVPPHDYLNHNVLLVVLLVVLQVPLDVVVSCVVSNVCSCSNDDPVSNVVRHD

Secondary structure (DSSP, 8-state):
---SSSSSSSS------PPPPPHHHHHHHHHHHHTT-HHHHHHHHHH-TTSPPSS-HHHHHHHHHHHHHH--HHHHHHHH-GGGGGGS-HHHHHHH--